Protein AF-A0A7J5F5Q2-F1 (afdb_monomer_lite)

Structure (mmCIF, N/CA/C/O backbone):
data_AF-A0A7J5F5Q2-F1
#
_entry.id   AF-A0A7J5F5Q2-F1
#
loop_
_atom_site.group_PDB
_atom_site.id
_atom_site.type_symbol
_atom_site.label_atom_id
_atom_site.label_alt_id
_atom_site.label_comp_id
_atom_site.label_asym_id
_atom_site.label_entity_id
_atom_site.label_seq_id
_atom_site.pdbx_PDB_ins_code
_atom_site.Cartn_x
_atom_site.Cartn_y
_atom_site.Cartn_z
_atom_site.occupancy
_atom_site.B_iso_or_equiv
_atom_site.auth_seq_id
_atom_site.auth_comp_id
_atom_site.auth_asym_id
_atom_site.auth_atom_id
_atom_site.pdbx_PDB_model_num
ATOM 1 N N . MET A 1 1 ? 15.246 -13.490 -16.975 1.00 83.44 1 MET A N 1
ATOM 2 C CA . MET A 1 1 ? 15.267 -12.249 -17.804 1.00 83.44 1 MET A CA 1
ATOM 3 C C . MET A 1 1 ? 15.332 -10.950 -16.984 1.00 83.44 1 MET A C 1
ATOM 5 O O . MET A 1 1 ? 14.705 -10.856 -15.936 1.00 83.44 1 MET A O 1
ATOM 9 N N . LYS A 1 2 ? 16.061 -9.925 -17.456 1.00 87.81 2 LYS A N 1
ATOM 10 C CA . LYS A 1 2 ? 16.198 -8.622 -16.768 1.00 87.81 2 LYS A CA 1
ATOM 11 C C . LYS A 1 2 ? 15.127 -7.631 -17.230 1.00 87.81 2 LYS A C 1
ATOM 13 O O . LYS A 1 2 ? 14.897 -7.482 -18.429 1.00 87.81 2 LYS A O 1
ATOM 18 N N . CYS A 1 3 ? 14.465 -6.959 -16.291 1.00 88.00 3 CYS A N 1
ATOM 19 C CA . CYS A 1 3 ? 13.415 -5.998 -16.608 1.00 88.00 3 CYS A CA 1
ATOM 20 C C . CYS A 1 3 ? 13.970 -4.701 -17.209 1.00 88.00 3 CYS A C 1
ATOM 22 O O . CYS A 1 3 ? 14.831 -4.089 -16.586 1.00 88.00 3 CYS A O 1
ATOM 24 N N . PRO A 1 4 ? 13.467 -4.221 -18.362 1.00 83.69 4 PRO A N 1
ATOM 25 C CA . PRO A 1 4 ? 13.928 -2.956 -18.937 1.00 83.69 4 PRO A CA 1
ATOM 26 C C . PRO A 1 4 ? 13.453 -1.726 -18.149 1.00 83.69 4 PRO A C 1
ATOM 28 O O . PRO A 1 4 ? 14.059 -0.670 -18.269 1.00 83.69 4 PRO A O 1
ATOM 31 N N . ALA A 1 5 ? 12.389 -1.847 -17.344 1.00 83.44 5 ALA A N 1
ATOM 32 C CA . ALA A 1 5 ? 11.835 -0.725 -16.586 1.00 83.44 5 ALA A CA 1
ATOM 33 C C . ALA A 1 5 ? 12.566 -0.486 -15.255 1.00 83.44 5 ALA A C 1
ATOM 35 O O . ALA A 1 5 ? 12.849 0.653 -14.908 1.00 83.44 5 ALA A O 1
ATOM 36 N N . CYS A 1 6 ? 12.886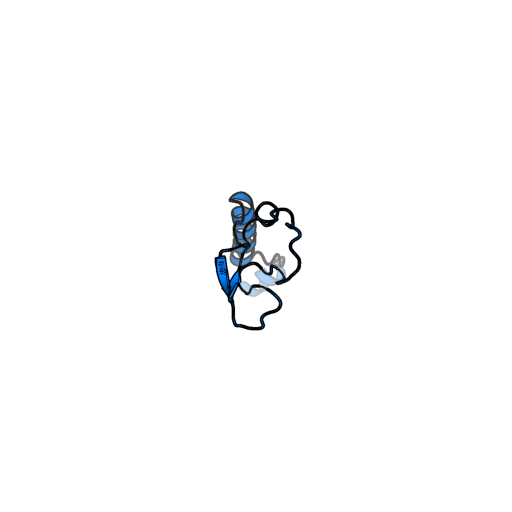 -1.550 -14.509 1.00 85.38 6 CYS A N 1
ATOM 37 C CA . CYS A 1 6 ? 13.507 -1.436 -13.180 1.00 85.38 6 CYS A CA 1
ATOM 38 C C . CYS A 1 6 ? 14.842 -2.181 -13.040 1.00 85.38 6 CYS A C 1
ATOM 40 O O . CYS A 1 6 ? 15.422 -2.205 -11.960 1.00 85.38 6 CYS A O 1
ATOM 42 N N . SER A 1 7 ? 15.338 -2.825 -14.101 1.00 89.25 7 SER A N 1
ATOM 43 C CA . SER A 1 7 ? 16.576 -3.621 -14.100 1.00 89.25 7 SER A CA 1
ATOM 44 C C . SER A 1 7 ? 16.611 -4.833 -13.158 1.00 89.25 7 SER A C 1
ATOM 46 O O . SER A 1 7 ? 17.649 -5.499 -13.078 1.00 89.25 7 SER A O 1
ATOM 48 N N . GLN A 1 8 ? 15.508 -5.179 -12.491 1.00 90.75 8 GLN A N 1
ATOM 49 C CA . GLN A 1 8 ? 15.442 -6.362 -11.636 1.00 90.75 8 GLN A CA 1
ATOM 50 C C . GLN A 1 8 ? 15.370 -7.653 -12.456 1.00 90.75 8 GLN A C 1
ATOM 52 O O . GLN A 1 8 ? 14.826 -7.687 -13.564 1.00 90.75 8 GLN A O 1
ATOM 57 N N . GLU A 1 9 ? 15.925 -8.726 -11.905 1.00 92.31 9 GLU A N 1
ATOM 58 C CA . GLU A 1 9 ? 15.832 -10.054 -12.494 1.00 92.31 9 GLU A CA 1
ATOM 59 C C . GLU A 1 9 ? 14.442 -10.659 -12.263 1.00 92.31 9 GLU A C 1
ATOM 61 O O . GLU A 1 9 ? 13.811 -10.473 -11.224 1.00 92.31 9 GLU A O 1
ATOM 66 N N . SER A 1 10 ? 13.918 -11.346 -13.268 1.00 89.75 10 SER A N 1
ATOM 67 C CA . SER A 1 10 ? 12.644 -12.060 -13.214 1.00 89.75 10 SER A CA 1
ATOM 68 C C . SER A 1 10 ? 12.809 -13.434 -13.862 1.00 89.75 10 SER A C 1
ATOM 70 O O . SER A 1 10 ? 13.617 -13.562 -14.788 1.00 89.75 10 SER A O 1
ATOM 72 N N . PRO A 1 11 ? 12.070 -14.457 -13.401 1.00 88.56 11 PRO A N 1
ATOM 73 C CA . PRO A 1 11 ? 12.182 -15.811 -13.934 1.00 88.56 11 PRO A CA 1
ATOM 74 C C . PRO A 1 11 ? 11.852 -15.853 -15.430 1.00 88.56 11 PRO A C 1
ATOM 76 O O . PRO A 1 11 ? 11.063 -15.049 -15.936 1.00 88.56 11 PRO A O 1
ATOM 79 N N . ASP A 1 12 ? 12.476 -16.777 -16.155 1.00 84.12 12 ASP A N 1
ATOM 80 C CA . ASP A 1 12 ? 12.265 -16.908 -17.595 1.00 84.12 12 ASP A CA 1
ATOM 81 C C . ASP A 1 12 ? 10.836 -17.384 -17.897 1.00 84.12 12 ASP A C 1
ATOM 83 O O . ASP A 1 12 ? 10.282 -18.244 -17.214 1.00 84.12 12 ASP A O 1
ATOM 87 N N . GLY A 1 13 ? 10.198 -16.761 -18.891 1.00 82.75 13 GLY A N 1
ATOM 88 C CA . GLY A 1 13 ? 8.778 -16.976 -19.198 1.00 82.75 13 GLY A CA 1
ATOM 89 C C . GLY A 1 13 ? 7.797 -16.127 -18.375 1.00 82.75 13 GLY A C 1
ATOM 90 O O . GLY A 1 13 ? 6.587 -16.217 -18.599 1.00 82.75 13 GLY A O 1
ATOM 91 N N . ALA A 1 14 ? 8.272 -15.269 -17.463 1.00 85.00 14 ALA A N 1
ATOM 92 C CA . ALA A 1 14 ? 7.412 -14.325 -16.753 1.00 85.00 14 ALA A CA 1
ATOM 93 C C . ALA A 1 14 ? 6.700 -13.365 -17.726 1.00 85.00 14 ALA A C 1
ATOM 95 O O . ALA A 1 14 ? 7.309 -12.811 -18.639 1.00 85.00 14 ALA A O 1
ATOM 96 N N . ARG A 1 15 ? 5.398 -13.122 -17.510 1.00 87.06 15 ARG A N 1
ATOM 97 C CA . ARG A 1 15 ? 4.624 -12.134 -18.296 1.00 87.06 15 ARG A CA 1
ATOM 98 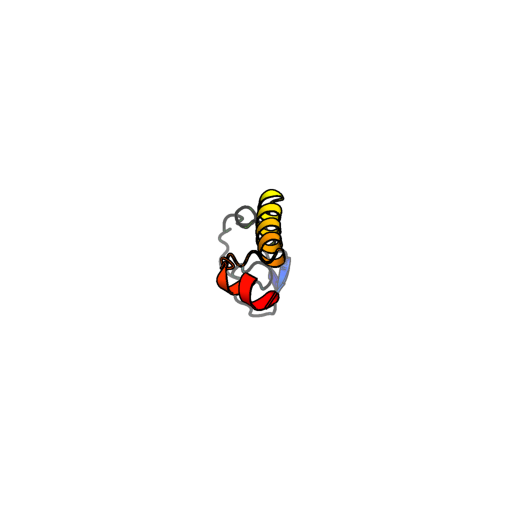C C . ARG A 1 15 ? 4.699 -10.720 -17.716 1.00 87.06 15 ARG A C 1
ATOM 100 O O . ARG A 1 15 ? 4.491 -9.758 -18.449 1.00 87.06 15 ARG A O 1
ATOM 107 N N . TYR A 1 16 ? 5.022 -10.599 -16.428 1.00 90.12 16 TYR A N 1
ATOM 108 C CA . TYR A 1 16 ? 5.148 -9.342 -15.687 1.00 90.12 16 TYR A CA 1
ATOM 109 C C . TYR A 1 16 ? 6.375 -9.389 -14.770 1.00 90.12 16 TYR A C 1
ATOM 111 O O . TYR A 1 16 ? 6.752 -10.463 -14.301 1.00 90.12 16 TYR A O 1
ATOM 119 N N . CYS A 1 17 ? 6.999 -8.239 -14.515 1.00 90.19 17 CYS A N 1
ATOM 120 C CA . CYS A 1 17 ? 8.149 -8.128 -13.625 1.00 90.19 17 CYS A CA 1
ATOM 121 C C . CYS A 1 17 ? 7.726 -8.269 -12.159 1.00 90.19 17 CYS A C 1
ATOM 123 O O . 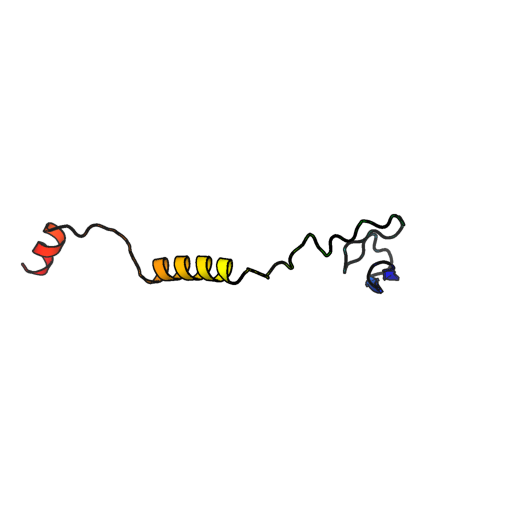CYS A 1 17 ? 6.816 -7.577 -11.711 1.00 90.19 17 CYS A O 1
ATOM 125 N N . ALA A 1 18 ? 8.437 -9.104 -11.397 1.00 85.75 18 ALA A N 1
ATOM 126 C CA . ALA A 1 18 ? 8.182 -9.301 -9.967 1.00 85.75 18 ALA A CA 1
ATOM 127 C C . ALA A 1 18 ? 8.546 -8.082 -9.094 1.00 85.75 18 ALA A C 1
ATOM 129 O O . ALA A 1 18 ? 8.101 -7.994 -7.956 1.00 85.75 18 ALA A O 1
ATOM 130 N N . GLY A 1 19 ? 9.351 -7.155 -9.620 1.00 87.56 19 GLY A N 1
ATOM 131 C CA . GLY A 1 19 ? 9.792 -5.955 -8.909 1.00 87.56 19 GLY A CA 1
ATOM 132 C C . GLY A 1 19 ? 8.838 -4.782 -9.011 1.00 87.56 19 GLY A C 1
ATOM 133 O O . GLY A 1 19 ? 8.416 -4.210 -8.014 1.00 87.56 19 GLY A O 1
ATOM 134 N N . CYS A 1 20 ? 8.522 -4.407 -10.249 1.00 86.19 20 CYS A N 1
ATOM 135 C CA . CYS A 1 20 ? 7.737 -3.210 -10.541 1.00 86.19 20 CYS A CA 1
ATOM 136 C C . CYS A 1 20 ? 6.357 -3.506 -11.143 1.00 86.19 20 CYS A C 1
ATOM 138 O O . CYS A 1 20 ? 5.600 -2.578 -11.401 1.00 86.19 20 CYS A O 1
ATOM 140 N N . GLY A 1 21 ? 6.033 -4.769 -11.438 1.00 85.12 21 GLY A N 1
ATOM 141 C CA . GLY A 1 21 ? 4.762 -5.153 -12.063 1.00 85.12 21 GLY A CA 1
ATOM 142 C C . GLY A 1 21 ? 4.656 -4.860 -13.566 1.00 85.12 21 GLY A C 1
ATOM 143 O O . GLY A 1 21 ? 3.639 -5.188 -14.176 1.00 85.12 21 GLY A O 1
ATOM 144 N N . ALA A 1 22 ? 5.686 -4.283 -14.201 1.00 85.38 22 ALA A N 1
ATOM 145 C CA . ALA A 1 22 ? 5.654 -3.960 -15.629 1.00 85.38 22 ALA A CA 1
ATOM 146 C C . ALA A 1 22 ? 5.508 -5.219 -16.501 1.00 85.38 22 ALA A C 1
ATOM 148 O O . ALA A 1 22 ? 6.179 -6.228 -16.278 1.00 85.38 22 ALA A O 1
ATOM 149 N N . LYS A 1 23 ? 4.650 -5.157 -17.525 1.00 86.25 23 LYS A N 1
ATOM 150 C CA . LYS A 1 23 ? 4.411 -6.276 -18.446 1.00 86.25 23 LYS A CA 1
ATOM 151 C C . LYS A 1 23 ? 5.561 -6.425 -19.444 1.00 86.25 23 LYS A C 1
ATOM 153 O O . LYS A 1 23 ? 5.941 -5.464 -20.109 1.00 86.25 23 LYS A O 1
ATOM 158 N N . PHE A 1 24 ? 6.074 -7.639 -19.606 1.00 82.00 24 PHE A N 1
ATOM 159 C CA . PHE A 1 24 ? 7.063 -7.952 -20.635 1.00 82.00 24 PHE A CA 1
ATOM 160 C C . PHE A 1 24 ? 6.364 -8.059 -22.004 1.00 82.00 24 PHE A C 1
ATOM 162 O O . PHE A 1 24 ? 5.429 -8.843 -22.158 1.00 82.00 24 PHE A O 1
ATOM 169 N N . GLY A 1 25 ? 6.790 -7.269 -22.999 1.00 72.25 25 GLY A N 1
ATOM 170 C CA . GLY A 1 25 ? 6.311 -7.386 -24.391 1.00 72.25 25 GLY A CA 1
ATOM 171 C C . GLY A 1 25 ? 5.359 -6.299 -24.909 1.00 72.25 25 GLY A C 1
ATOM 172 O O . GLY A 1 25 ? 4.914 -6.392 -26.047 1.00 72.25 25 GLY A O 1
ATOM 173 N N . THR A 1 26 ? 5.082 -5.243 -24.143 1.00 59.88 26 THR A N 1
ATOM 174 C CA . THR A 1 26 ? 4.448 -4.019 -24.672 1.00 59.88 26 THR A CA 1
ATOM 175 C C . THR A 1 26 ? 5.268 -2.826 -24.218 1.00 59.88 26 THR A C 1
ATOM 177 O O . THR A 1 26 ? 5.160 -2.391 -23.075 1.00 59.88 26 THR A O 1
ATOM 180 N N . ALA A 1 27 ? 6.124 -2.328 -25.108 1.00 57.47 27 ALA A N 1
ATOM 181 C CA . ALA A 1 27 ? 6.844 -1.078 -24.918 1.00 57.47 27 ALA A CA 1
ATOM 182 C C . ALA A 1 27 ? 5.871 0.094 -25.113 1.00 57.47 27 ALA A C 1
ATOM 184 O O . ALA A 1 27 ? 5.850 0.738 -26.155 1.00 57.47 27 ALA A O 1
ATOM 185 N N . ALA A 1 28 ? 5.031 0.340 -24.115 1.00 54.69 28 ALA A N 1
ATOM 186 C CA . ALA A 1 28 ? 4.451 1.653 -23.901 1.00 54.69 28 ALA A CA 1
ATOM 187 C C . ALA A 1 28 ? 4.937 2.105 -22.519 1.00 54.69 28 ALA A C 1
ATOM 189 O O . ALA A 1 28 ? 4.694 1.382 -21.546 1.00 54.69 28 ALA A O 1
ATOM 190 N N . PRO A 1 29 ? 5.671 3.225 -22.408 1.00 57.12 29 PRO A N 1
ATOM 191 C CA . PRO A 1 29 ? 6.031 3.758 -21.105 1.00 57.12 29 PRO A CA 1
ATOM 192 C C . PRO A 1 29 ? 4.729 4.145 -20.399 1.00 57.12 29 PRO A C 1
ATOM 194 O O . PRO A 1 29 ? 4.034 5.061 -20.837 1.00 57.12 29 PRO A O 1
ATOM 197 N N . LEU A 1 30 ? 4.361 3.426 -19.337 1.00 55.38 30 LEU A N 1
ATOM 198 C CA . LEU A 1 30 ? 3.396 3.985 -18.398 1.00 55.38 30 LEU A CA 1
ATOM 199 C C . LEU A 1 30 ? 4.042 5.224 -17.758 1.00 55.38 30 LEU A C 1
ATOM 201 O O . LEU A 1 30 ? 5.252 5.202 -17.505 1.00 55.38 30 LEU A O 1
ATOM 205 N N . PRO A 1 31 ? 3.268 6.289 -17.490 1.00 60.09 31 PRO A N 1
ATOM 206 C CA . PRO A 1 31 ? 3.746 7.380 -16.661 1.00 60.09 31 PRO A CA 1
ATOM 207 C C . PRO A 1 31 ? 4.207 6.823 -15.312 1.00 60.09 31 PRO A C 1
ATOM 209 O O . PRO A 1 31 ? 3.564 5.943 -14.734 1.00 60.09 31 PRO A O 1
ATOM 212 N N . ASP A 1 32 ? 5.347 7.331 -14.855 1.00 52.53 32 ASP A N 1
ATOM 213 C CA . ASP A 1 32 ? 5.913 7.068 -13.541 1.00 52.53 32 ASP A CA 1
ATOM 214 C C . ASP A 1 32 ? 4.847 7.315 -12.464 1.00 52.53 32 ASP A C 1
ATOM 216 O O . ASP A 1 32 ? 4.476 8.447 -12.170 1.00 52.53 32 ASP A O 1
ATOM 220 N N . HIS A 1 33 ? 4.312 6.237 -11.894 1.00 52.84 33 HIS A N 1
ATOM 221 C CA . HIS A 1 33 ? 3.404 6.309 -10.750 1.00 52.84 33 HIS A CA 1
ATOM 222 C C . HIS A 1 33 ? 4.183 6.330 -9.424 1.00 52.84 33 HIS A C 1
ATOM 224 O O . HIS A 1 33 ? 3.584 6.186 -8.357 1.00 52.84 33 HIS A O 1
ATOM 230 N N . SER A 1 34 ? 5.509 6.534 -9.474 1.00 56.78 34 SER A N 1
ATOM 231 C CA . SER A 1 34 ? 6.374 6.636 -8.293 1.00 56.78 34 SER A CA 1
ATOM 232 C C . SER A 1 34 ? 6.117 7.912 -7.483 1.00 56.78 34 SER A C 1
ATOM 234 O O . SER A 1 34 ? 6.646 8.046 -6.386 1.00 56.78 34 SER A O 1
ATOM 236 N N . THR A 1 35 ? 5.284 8.836 -7.976 1.00 55.59 35 THR A N 1
ATOM 237 C CA . THR A 1 35 ? 4.860 10.035 -7.231 1.00 55.59 35 THR A CA 1
ATOM 238 C C . THR A 1 35 ? 3.408 10.023 -6.747 1.00 55.59 35 THR A C 1
ATOM 240 O O . THR A 1 35 ? 3.052 10.888 -5.952 1.00 55.59 35 THR A O 1
ATOM 243 N N . LEU A 1 36 ? 2.566 9.064 -7.160 1.00 56.84 36 LEU A N 1
ATOM 244 C CA . LEU A 1 36 ? 1.179 8.963 -6.662 1.00 56.84 36 LEU A CA 1
ATOM 245 C C . LEU A 1 36 ? 0.965 7.850 -5.633 1.00 56.84 36 LEU 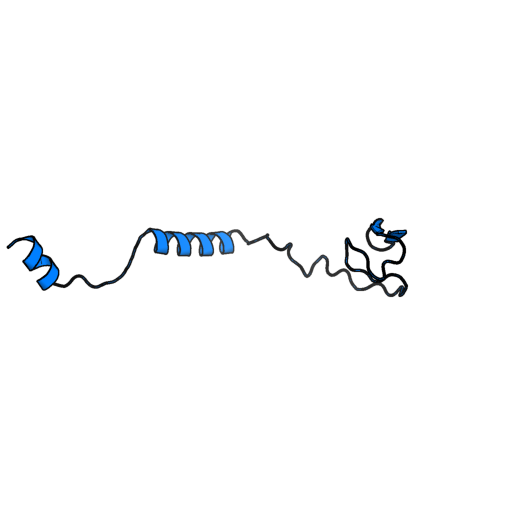A C 1
ATOM 247 O O . LEU A 1 36 ? -0.089 7.797 -5.004 1.00 56.84 36 LEU A O 1
ATOM 251 N N . LEU A 1 37 ? 1.964 7.000 -5.405 1.00 55.97 37 LEU A N 1
ATOM 252 C CA . LEU A 1 37 ? 2.049 6.228 -4.174 1.00 55.97 37 LEU A CA 1
ATOM 253 C C . LEU A 1 37 ? 3.061 6.922 -3.267 1.00 55.97 37 LEU A C 1
ATOM 255 O O . LEU A 1 37 ? 4.266 6.718 -3.400 1.00 55.97 37 LEU A O 1
ATOM 259 N N . ALA A 1 38 ? 2.572 7.694 -2.293 1.00 51.47 38 ALA A N 1
ATOM 260 C CA . ALA A 1 38 ? 3.297 7.768 -1.030 1.00 51.47 38 ALA A CA 1
ATOM 261 C C . ALA A 1 38 ? 3.669 6.321 -0.640 1.00 51.47 38 ALA A C 1
ATOM 263 O O . ALA A 1 38 ? 2.826 5.429 -0.812 1.00 51.47 38 ALA A O 1
ATOM 264 N N . PRO A 1 39 ? 4.908 6.040 -0.198 1.00 57.03 39 PRO A N 1
ATOM 265 C CA . PRO A 1 39 ? 5.271 4.681 0.178 1.00 57.03 39 PRO A CA 1
ATOM 266 C C . PRO A 1 39 ? 4.234 4.193 1.199 1.00 57.03 39 PRO A C 1
ATOM 268 O O . PRO A 1 39 ? 3.900 4.968 2.104 1.00 57.03 39 PRO A O 1
ATOM 271 N N . PRO A 1 40 ? 3.679 2.972 1.071 1.00 57.47 40 PRO A N 1
ATOM 272 C CA . PRO A 1 40 ? 2.789 2.448 2.096 1.00 57.47 40 PRO A CA 1
ATOM 273 C C . PRO A 1 40 ? 3.584 2.411 3.408 1.00 57.47 40 PRO A C 1
ATOM 275 O O . PRO A 1 40 ? 4.466 1.572 3.572 1.00 57.47 40 PRO A O 1
ATOM 278 N N . GLY A 1 41 ? 3.341 3.382 4.294 1.00 56.34 41 GLY A N 1
ATOM 279 C CA . GLY A 1 41 ? 4.075 3.532 5.552 1.00 56.34 41 GLY A CA 1
ATOM 280 C C . GLY A 1 41 ? 4.666 4.911 5.880 1.00 56.34 41 GLY A C 1
ATOM 281 O O . GLY A 1 41 ? 5.182 5.049 6.984 1.00 56.34 41 GLY A O 1
ATOM 282 N N . HIS A 1 42 ? 4.584 5.941 5.026 1.00 63.62 42 HIS A N 1
ATOM 283 C CA . HIS A 1 42 ? 4.867 7.320 5.475 1.00 63.62 42 HIS A CA 1
ATOM 284 C C . HIS A 1 42 ? 3.585 8.019 5.922 1.00 63.62 42 HIS A C 1
ATOM 286 O O . HIS A 1 42 ? 2.975 8.778 5.174 1.00 63.62 42 HIS A O 1
ATOM 292 N N . PHE A 1 43 ? 3.186 7.764 7.165 1.00 67.44 43 PHE A N 1
ATOM 293 C CA . PHE A 1 43 ? 2.251 8.643 7.856 1.00 67.44 43 PHE A CA 1
ATOM 294 C C . PHE A 1 43 ? 2.945 9.983 8.117 1.00 67.44 43 PHE A C 1
ATOM 296 O O . PHE A 1 43 ? 4.105 10.013 8.534 1.00 67.44 43 PHE A O 1
ATOM 303 N N . SER A 1 44 ? 2.250 11.093 7.865 1.00 77.94 44 SER A N 1
ATOM 304 C CA . SER A 1 44 ? 2.740 12.408 8.289 1.00 77.94 44 SER A CA 1
ATOM 305 C C . SER A 1 44 ? 2.839 12.464 9.819 1.00 77.94 44 SER A C 1
ATOM 307 O O . SER A 1 44 ? 2.118 11.742 10.510 1.00 77.94 44 SER A O 1
ATOM 309 N N . ASP A 1 45 ? 3.679 13.351 10.357 1.00 77.00 45 ASP A N 1
ATOM 310 C CA . ASP A 1 45 ? 3.795 13.594 11.806 1.00 77.00 45 ASP A CA 1
ATOM 311 C C . ASP A 1 45 ? 2.421 13.864 12.446 1.00 77.00 45 ASP A C 1
ATOM 313 O O . ASP A 1 45 ? 2.072 13.292 13.478 1.00 77.00 45 ASP A O 1
ATOM 317 N N . HIS A 1 46 ? 1.572 14.620 11.743 1.00 80.88 46 HIS A N 1
ATOM 318 C CA . HIS A 1 46 ? 0.197 14.871 12.163 1.00 80.88 46 HIS A CA 1
ATOM 319 C C . HIS A 1 46 ? -0.649 13.588 12.230 1.00 80.88 46 HIS A C 1
ATOM 321 O O . HIS A 1 46 ? -1.414 13.396 13.172 1.00 80.88 46 HIS A O 1
ATOM 327 N N . GLU A 1 47 ? -0.521 12.692 11.250 1.00 82.31 47 GLU A N 1
ATOM 328 C CA . GLU A 1 47 ? -1.300 11.448 11.226 1.00 82.31 47 GLU A CA 1
ATOM 329 C C . GLU A 1 47 ? -0.859 10.478 12.323 1.00 82.31 47 GLU A C 1
ATOM 331 O O . GLU A 1 47 ? -1.703 9.879 12.992 1.00 82.31 47 GLU A O 1
ATOM 336 N N . LEU A 1 48 ? 0.449 10.392 12.580 1.00 81.62 48 LEU A N 1
ATOM 337 C CA . LEU A 1 48 ? 0.988 9.657 13.725 1.00 81.62 48 LEU A CA 1
ATOM 338 C C . LEU A 1 48 ? 0.483 10.240 15.052 1.00 81.62 48 LEU A C 1
ATOM 340 O O . LEU A 1 48 ? 0.122 9.481 15.952 1.00 81.62 48 LEU A O 1
ATOM 344 N N . GLY A 1 49 ? 0.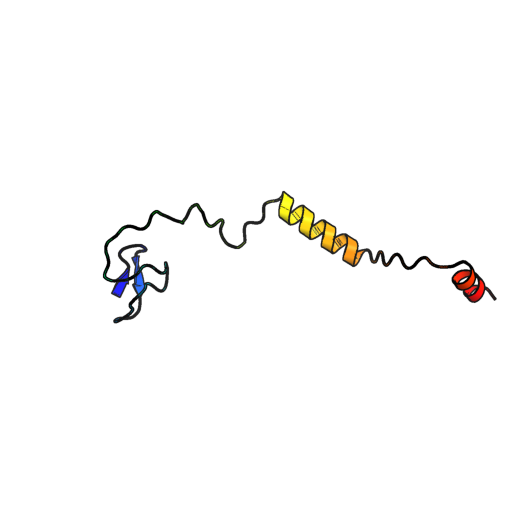389 11.569 15.154 1.00 84.75 49 GLY A N 1
ATOM 345 C CA . GLY A 1 49 ? -0.170 12.258 16.317 1.00 84.75 49 GLY A CA 1
ATOM 346 C C . GLY A 1 49 ? -1.633 11.893 16.587 1.00 84.75 49 GLY A C 1
ATOM 347 O O . GLY A 1 49 ? -1.990 11.579 17.722 1.00 84.75 49 GLY A O 1
ATOM 348 N N . VAL A 1 50 ? -2.471 11.857 15.547 1.00 85.75 50 VAL A N 1
ATOM 349 C CA . VAL A 1 50 ? -3.888 11.471 15.669 1.00 85.75 50 VAL A CA 1
ATOM 350 C C . VAL A 1 50 ? -4.033 10.012 16.114 1.00 85.75 50 VAL A C 1
ATOM 352 O O . VAL A 1 50 ? -4.791 9.720 17.039 1.00 85.75 50 VAL A O 1
ATOM 355 N N . LEU A 1 51 ? -3.286 9.092 15.498 1.00 82.44 51 LEU A N 1
ATOM 356 C CA . LEU A 1 51 ? -3.308 7.668 15.855 1.00 82.44 51 LEU A CA 1
ATOM 357 C C . LEU A 1 51 ? -2.852 7.426 17.304 1.00 82.44 51 LEU A C 1
ATOM 359 O O . LEU A 1 51 ? -3.434 6.594 18.006 1.00 82.44 51 LEU A O 1
ATOM 363 N N . LEU A 1 52 ? -1.846 8.168 17.773 1.00 83.81 52 LEU A N 1
ATOM 364 C CA . LEU A 1 52 ? -1.356 8.069 19.145 1.00 83.81 52 LEU A CA 1
ATOM 365 C C . LEU A 1 52 ? -2.375 8.594 20.165 1.00 83.81 52 LEU A C 1
ATOM 367 O O . LEU A 1 52 ? -2.566 7.955 21.199 1.00 83.81 52 LEU A O 1
ATOM 371 N N . ASP A 1 53 ? -3.054 9.712 19.885 1.00 82.44 53 ASP A N 1
ATOM 372 C CA . ASP A 1 53 ? -4.068 10.275 20.789 1.00 82.44 53 ASP A CA 1
ATOM 373 C C . ASP A 1 53 ? -5.267 9.330 20.956 1.00 82.44 53 ASP A C 1
ATOM 375 O O . ASP A 1 53 ? -5.719 9.088 22.077 1.00 82.44 53 ASP A O 1
ATOM 379 N N . ILE A 1 54 ? -5.722 8.715 19.856 1.00 78.56 54 ILE A N 1
ATOM 380 C CA . ILE A 1 54 ? -6.788 7.702 19.878 1.00 78.56 54 ILE A CA 1
ATOM 381 C C . ILE A 1 54 ? -6.387 6.528 20.774 1.00 78.56 54 ILE A C 1
ATOM 383 O O . ILE A 1 54 ? -7.135 6.153 21.676 1.00 78.56 54 ILE A O 1
ATOM 387 N N . ASN A 1 55 ? -5.187 5.979 20.573 1.00 78.00 55 ASN A N 1
ATOM 388 C CA . ASN A 1 55 ? -4.700 4.861 21.378 1.00 78.00 55 ASN A CA 1
ATOM 389 C C . ASN A 1 55 ? -4.568 5.261 22.861 1.00 78.00 55 ASN A C 1
ATOM 391 O O . ASN A 1 55 ? -4.950 4.512 23.756 1.00 78.00 55 ASN A O 1
ATOM 395 N N . ARG A 1 56 ? -4.131 6.494 23.143 1.00 74.12 56 ARG A N 1
ATOM 396 C CA . ARG A 1 56 ? -3.990 7.001 24.512 1.00 74.12 56 ARG A CA 1
ATOM 397 C C . ARG A 1 56 ? -5.326 7.167 25.232 1.00 74.12 56 ARG A C 1
ATOM 399 O O . ARG A 1 56 ? -5.396 6.839 26.410 1.00 74.12 56 ARG A O 1
ATOM 406 N N . ARG A 1 57 ? -6.387 7.607 24.549 1.00 67.19 57 ARG A N 1
ATOM 407 C CA . ARG A 1 57 ? -7.752 7.651 25.115 1.00 67.19 57 ARG A CA 1
ATOM 408 C C . ARG A 1 57 ? -8.300 6.255 25.396 1.00 67.19 57 ARG A C 1
ATOM 410 O O . ARG A 1 57 ? -8.954 6.046 26.412 1.00 67.19 57 ARG A O 1
ATOM 417 N N . SER A 1 58 ? -7.990 5.283 24.538 1.00 60.53 58 SER A N 1
ATOM 418 C CA . SER A 1 58 ? -8.353 3.881 24.775 1.00 60.53 58 SER A CA 1
ATOM 419 C C . SER A 1 58 ? -7.594 3.270 25.959 1.00 60.53 58 SER A C 1
ATOM 421 O O . SER A 1 58 ? -8.184 2.524 26.735 1.00 60.53 58 SER A O 1
ATOM 423 N N . VAL A 1 59 ? -6.318 3.622 26.149 1.00 60.59 59 VAL A N 1
ATOM 424 C CA . VAL A 1 59 ? -5.512 3.179 27.303 1.00 60.59 59 VAL A CA 1
ATOM 425 C C . VAL A 1 59 ? -5.895 3.924 28.589 1.00 60.59 59 VAL A C 1
ATOM 427 O O . VAL A 1 59 ? -5.831 3.345 29.669 1.00 60.59 59 VAL A O 1
ATOM 430 N N . ALA A 1 60 ? -6.353 5.176 28.486 1.00 59.47 60 ALA A N 1
ATOM 431 C CA . ALA A 1 60 ? -6.856 5.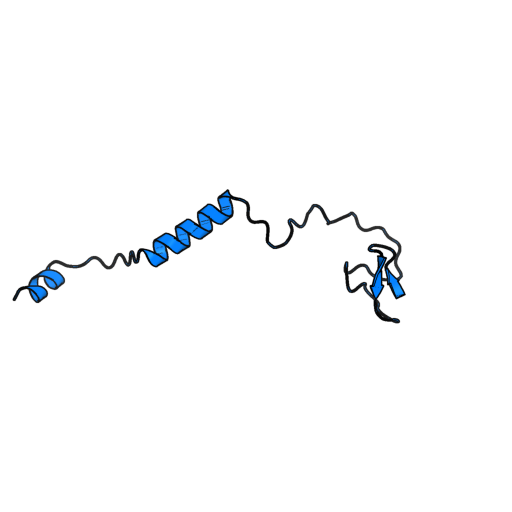962 29.612 1.00 59.47 60 ALA A CA 1
ATOM 432 C C . ALA A 1 60 ? -8.242 5.514 30.113 1.00 59.47 60 ALA A C 1
ATOM 434 O O . ALA A 1 60 ? -8.723 6.064 31.099 1.00 59.47 60 ALA A O 1
ATOM 435 N N . GLY A 1 61 ? -8.862 4.504 29.485 1.00 59.16 61 GLY A N 1
ATOM 436 C CA . GLY A 1 61 ? -9.991 3.786 30.070 1.00 59.16 61 GLY A CA 1
ATOM 437 C C . GLY A 1 61 ? -11.188 4.669 30.409 1.00 59.16 61 GLY A C 1
ATOM 438 O O . GLY A 1 61 ? -11.841 4.441 31.422 1.00 59.16 61 GLY A O 1
ATOM 439 N N . GLU A 1 62 ? -11.518 5.657 29.579 1.00 54.22 62 GLU A N 1
ATOM 440 C CA . GLU A 1 62 ? -12.770 6.401 29.740 1.00 54.22 62 GLU A CA 1
ATOM 441 C C . GLU A 1 62 ? -13.937 5.593 29.157 1.00 54.22 62 GLU A C 1
ATOM 443 O O . GLU A 1 62 ? -14.625 5.994 28.217 1.00 54.22 62 GLU A O 1
ATOM 448 N N . SER A 1 63 ? -14.196 4.428 29.754 1.00 59.62 63 SER A N 1
ATOM 449 C CA . SER A 1 63 ? -15.561 3.941 29.854 1.00 59.62 63 SER A CA 1
ATOM 450 C C . SER A 1 63 ? -16.336 4.998 30.637 1.00 59.62 63 SER A C 1
ATOM 452 O O . SER A 1 63 ? -16.316 5.005 31.865 1.00 59.62 63 SER A O 1
ATOM 454 N N . ASN A 1 64 ? -17.024 5.901 29.939 1.00 61.84 64 ASN A N 1
ATOM 455 C CA . ASN A 1 64 ? -18.065 6.741 30.533 1.00 61.84 64 ASN A CA 1
ATOM 456 C C . ASN A 1 64 ? -19.297 5.878 30.872 1.00 61.84 64 ASN A C 1
ATOM 458 O O . ASN A 1 64 ? -20.413 6.127 30.422 1.00 61.84 64 ASN A O 1
ATOM 462 N N . ALA A 1 65 ? -19.095 4.828 31.665 1.00 62.62 65 ALA A N 1
ATOM 463 C CA . ALA A 1 65 ? -20.153 4.280 32.483 1.00 62.62 65 ALA A CA 1
ATOM 464 C C . ALA A 1 65 ? -20.333 5.277 33.631 1.00 62.62 65 ALA A C 1
ATOM 466 O O . ALA A 1 65 ? -19.464 5.417 34.489 1.00 62.62 65 ALA A O 1
ATOM 467 N N . SER A 1 66 ? -21.422 6.043 33.590 1.00 64.81 66 SER A N 1
ATOM 468 C CA . SER A 1 66 ? -21.760 6.985 34.654 1.00 64.81 66 SER A CA 1
ATOM 469 C C . SER A 1 66 ? -22.004 6.192 35.939 1.00 64.81 66 SER A C 1
ATOM 471 O O . SER A 1 66 ? -23.018 5.508 36.079 1.00 64.81 66 SER A O 1
ATOM 473 N N . VAL A 1 67 ? -21.025 6.228 36.844 1.00 73.62 67 VAL A N 1
ATOM 474 C CA . VAL A 1 67 ? -21.112 5.631 38.178 1.00 73.62 67 VAL A CA 1
ATOM 475 C C . VAL A 1 67 ? -22.259 6.314 38.917 1.00 73.62 67 VAL A C 1
ATOM 477 O O . VAL A 1 67 ? -22.295 7.538 39.040 1.00 73.62 67 VAL A O 1
ATOM 480 N N . THR A 1 68 ? -23.233 5.524 39.362 1.00 79.31 68 THR A N 1
ATOM 481 C CA . THR A 1 68 ? -24.456 6.046 39.988 1.00 79.31 68 THR A CA 1
ATOM 482 C C . THR A 1 68 ? -24.292 6.161 41.503 1.00 79.31 68 THR A C 1
ATOM 484 O O . THR A 1 68 ? -23.516 5.425 42.102 1.00 79.31 68 THR A O 1
ATOM 487 N N . GLN A 1 69 ? -25.060 7.040 42.158 1.00 74.69 69 GLN A N 1
ATOM 488 C CA . GLN A 1 69 ? -25.022 7.195 43.623 1.00 74.69 69 GLN A CA 1
ATOM 489 C C . GLN A 1 69 ? -25.296 5.867 44.359 1.00 74.69 69 GLN A C 1
ATOM 491 O O . GLN A 1 69 ? -24.738 5.619 45.420 1.00 74.69 69 GLN A O 1
ATOM 496 N N . THR A 1 70 ? -26.111 4.986 43.771 1.00 76.12 70 THR A N 1
ATOM 497 C CA . THR A 1 70 ? -26.381 3.633 44.282 1.00 76.12 70 THR A CA 1
ATOM 498 C C . THR A 1 70 ? -25.164 2.710 44.200 1.00 76.12 70 THR A C 1
ATOM 500 O O . THR A 1 70 ? -25.052 1.780 44.993 1.00 76.12 70 THR A O 1
ATOM 503 N N . ASP A 1 71 ? -24.266 2.939 43.244 1.00 79.12 71 ASP A N 1
ATOM 504 C CA . ASP A 1 71 ? -22.989 2.229 43.157 1.00 79.12 71 ASP A CA 1
ATOM 505 C C . ASP A 1 71 ? -22.054 2.660 44.296 1.00 79.12 71 ASP A C 1
ATOM 507 O O . ASP A 1 71 ? -21.399 1.828 44.913 1.00 79.12 71 ASP A O 1
ATOM 511 N N . ILE A 1 72 ? -22.096 3.948 44.659 1.00 78.94 72 ILE A N 1
ATOM 512 C CA . ILE A 1 72 ? -21.320 4.503 45.775 1.00 78.94 72 ILE A CA 1
ATOM 513 C C . ILE A 1 72 ? -21.863 4.032 47.132 1.00 78.94 72 ILE A C 1
ATOM 515 O O . ILE A 1 72 ? -21.086 3.617 47.985 1.00 78.94 72 ILE A O 1
ATOM 519 N N . ASP A 1 73 ? -23.181 4.051 47.337 1.00 85.75 73 ASP A N 1
ATOM 520 C CA . ASP A 1 73 ? -23.805 3.698 48.624 1.00 85.75 73 ASP A CA 1
ATOM 521 C C . ASP A 1 73 ? -23.532 2.236 49.038 1.00 85.75 73 ASP A C 1
ATOM 523 O O . ASP A 1 73 ? -23.305 1.937 50.206 1.00 85.75 73 ASP A O 1
ATOM 527 N N . LYS A 1 74 ? -23.429 1.324 48.062 1.00 78.75 74 LYS A N 1
ATOM 528 C CA . LYS A 1 74 ? -23.095 -0.096 48.279 1.00 78.75 74 LYS A CA 1
ATOM 529 C C . LYS A 1 74 ? -21.653 -0.353 48.712 1.00 78.75 74 LYS A C 1
ATOM 531 O O . LYS A 1 74 ? -21.359 -1.452 49.172 1.00 78.75 74 LYS A O 1
ATOM 536 N N . LEU A 1 75 ? -20.750 0.607 48.520 1.00 77.06 75 LEU A N 1
ATOM 537 C CA . LEU A 1 75 ? -19.341 0.447 48.883 1.00 77.06 75 LEU A CA 1
ATOM 538 C C . LEU A 1 75 ? -19.077 0.764 50.360 1.00 77.06 75 LEU A C 1
ATOM 540 O O . LEU A 1 75 ? -18.051 0.338 50.886 1.00 77.06 75 LEU A O 1
ATOM 544 N N . PHE A 1 76 ? -19.977 1.503 51.018 1.00 73.75 76 PHE A N 1
ATOM 545 C CA . PHE A 1 76 ? -19.777 2.022 52.376 1.00 73.75 76 PHE A CA 1
ATOM 546 C C . PHE A 1 76 ? -20.856 1.591 53.392 1.00 73.75 76 PHE A C 1
ATOM 548 O O . PHE A 1 76 ? -20.872 2.130 54.499 1.00 73.75 76 PHE A O 1
ATOM 555 N N . GLY A 1 77 ? -21.737 0.647 53.034 1.00 56.09 77 GLY A N 1
ATOM 556 C CA . GLY A 1 77 ? -22.728 0.029 53.931 1.00 56.09 77 GLY A CA 1
ATOM 557 C C . GLY A 1 77 ? -22.211 -1.212 54.646 1.00 56.09 77 GLY A C 1
ATOM 558 O O . GLY A 1 77 ? -21.642 -2.086 53.955 1.00 56.09 77 GLY A O 1
#

Sequence (77 aa):
MKCPACSQESPDGARYCAGCGAKFGTAAPLPDHSTLLAPPGHFSDHELGVLLDINRRSVAGESNASVTQTDIDKLFG

Secondary structure (DSSP, 8-state):
-B-TTT--B--TT-SB-TTT-PBTT-------GGGTS--TT---HHHHHHHHHHHHHHHTT-------HHHHHTT--

Foldseek 3Di:
DADPPPRDDDDPPDQADPPPRHGPPDPDDDPPCVPVDPDVPDDDPVRVVVVVVVVVVVVVPPPPPPCDVVNVVVVPD

Radius of gyration: 27.64 Å; chains: 1; bounding box: 43×32×79 Å

pLDDT: mean 73.68, std 12.74, range [51.47, 92.31]